Protein AF-A0A497NVR1-F1 (afdb_monomer)

Sequence (67 aa):
MTLPAEIRSKIKATRFLVVFEGNSIRLIPVPDPLKLKGSVKIPWSVEELEEAGEEFVSRRVEGQVSV

Nearest PDB structures (foldseek):
  3tnd-assembly1_D  TM=5.293E-01  e=6.890E-01  Shigella flexneri
  6sd6-assembly1_A  TM=4.835E-01  e=2.085E+00  Shigella sonnei
  9h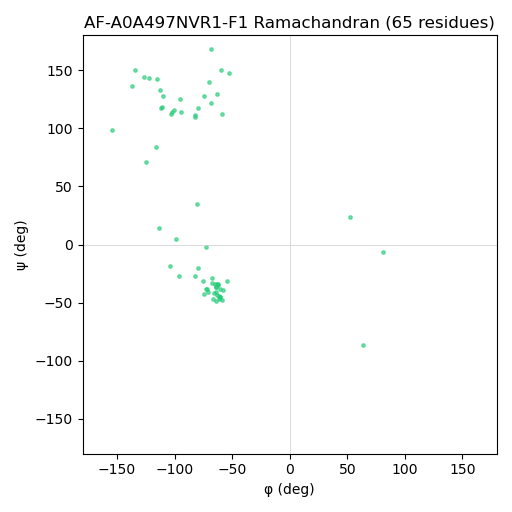6b-assembly1_B  TM=4.394E-01  e=1.815E+00  Escherichia coli KLY
  9h6c-assembly1_B-2  TM=4.951E-01  e=3.158E+00  Escherichia coli KLY

Foldseek 3Di:
DDDDPVVCVVVVAPDFDWDDDPPDTDTHGDDDVVVVVVVDDDPDDPVRVVVVVVVVVVVVVVVVPDD

Secondary structure (DSSP, 8-state):
----HHHHHHH--SEEEEEEETTEEEEEEE--HHHHTTTS--SS-HHHHHHHHHHHHHHHHHTTS--

Mean predicted aligned error: 12.35 Å

Structure (mmCIF, N/CA/C/O backbone):
data_AF-A0A497NVR1-F1
#
_entry.id   AF-A0A497NVR1-F1
#
loop_
_atom_site.group_PDB
_atom_site.id
_atom_site.type_symbol
_atom_site.label_atom_id
_atom_site.label_alt_id
_atom_site.label_comp_id
_atom_site.label_asym_id
_atom_site.label_entity_id
_atom_site.label_seq_id
_atom_site.pdbx_PDB_ins_code
_atom_site.Cartn_x
_atom_site.Cartn_y
_atom_site.Cartn_z
_atom_site.occupancy
_atom_site.B_iso_or_equiv
_atom_site.auth_seq_id
_atom_site.auth_comp_id
_atom_site.auth_asym_id
_atom_site.auth_atom_id
_atom_site.pdbx_PDB_model_num
ATOM 1 N N . MET A 1 1 ? 17.029 -0.036 -10.765 1.00 57.97 1 MET A N 1
ATOM 2 C CA . MET A 1 1 ? 16.001 0.268 -11.784 1.00 57.97 1 MET A CA 1
ATOM 3 C C . MET A 1 1 ? 15.532 1.699 -11.567 1.00 57.97 1 MET A C 1
ATOM 5 O O . MET A 1 1 ? 15.157 2.027 -10.448 1.00 57.97 1 MET A O 1
ATOM 9 N N . THR A 1 2 ? 15.629 2.571 -12.566 1.00 67.38 2 THR A N 1
ATOM 10 C CA . THR A 1 2 ? 15.272 3.994 -12.448 1.00 67.38 2 THR A CA 1
ATOM 11 C C . THR A 1 2 ? 14.022 4.277 -13.279 1.00 67.38 2 THR A C 1
ATOM 13 O O . THR A 1 2 ? 14.024 4.093 -14.490 1.00 67.38 2 THR A O 1
ATOM 16 N N . LEU A 1 3 ? 12.934 4.715 -12.636 1.00 81.56 3 LEU A N 1
ATOM 17 C CA . LEU A 1 3 ? 11.740 5.182 -13.353 1.00 81.56 3 LEU A CA 1
ATOM 18 C C . LEU A 1 3 ? 12.039 6.520 -14.047 1.00 81.56 3 LEU A C 1
ATOM 20 O O . LEU A 1 3 ? 12.678 7.362 -13.412 1.00 81.56 3 LEU A O 1
ATOM 24 N N . PRO A 1 4 ? 11.569 6.771 -15.281 1.00 89.06 4 PRO A N 1
ATOM 25 C CA . PRO A 1 4 ? 11.687 8.073 -15.938 1.00 89.06 4 PRO A CA 1
ATOM 26 C C . PRO A 1 4 ? 11.151 9.228 -15.081 1.00 89.06 4 PRO A C 1
ATOM 28 O O . PRO A 1 4 ? 10.193 9.065 -14.324 1.00 89.06 4 PRO A O 1
ATOM 31 N N . ALA A 1 5 ? 11.757 10.412 -15.209 1.00 87.00 5 ALA A N 1
ATOM 32 C CA . ALA A 1 5 ? 11.423 11.575 -14.380 1.00 87.00 5 ALA A CA 1
ATOM 33 C C . ALA A 1 5 ? 9.942 11.978 -14.474 1.00 87.00 5 ALA A C 1
ATOM 35 O O . ALA A 1 5 ? 9.325 12.276 -13.453 1.00 87.00 5 ALA A O 1
ATOM 36 N N . GLU A 1 6 ? 9.364 11.905 -15.673 1.00 90.00 6 GLU A N 1
ATOM 37 C CA . GLU A 1 6 ? 7.948 12.194 -15.915 1.00 90.00 6 GLU A CA 1
ATOM 38 C C . GLU A 1 6 ? 7.011 11.214 -15.190 1.00 90.00 6 GLU A C 1
ATOM 40 O O . GLU A 1 6 ? 5.971 11.597 -14.661 1.00 90.00 6 GLU A O 1
ATOM 45 N N . ILE A 1 7 ? 7.391 9.938 -15.107 1.00 86.69 7 ILE A N 1
ATOM 46 C CA . ILE A 1 7 ? 6.602 8.930 -14.390 1.00 86.69 7 ILE A CA 1
ATOM 47 C C . ILE A 1 7 ? 6.695 9.172 -12.879 1.00 86.69 7 ILE A C 1
ATOM 49 O O . ILE A 1 7 ? 5.688 9.118 -12.172 1.00 86.69 7 ILE A O 1
ATOM 53 N N . ARG A 1 8 ? 7.887 9.513 -12.371 1.00 83.44 8 ARG A N 1
ATOM 54 C CA . ARG A 1 8 ? 8.087 9.815 -10.943 1.00 83.44 8 ARG A CA 1
ATOM 55 C C . ARG A 1 8 ? 7.252 11.011 -10.472 1.00 83.44 8 ARG A C 1
ATOM 5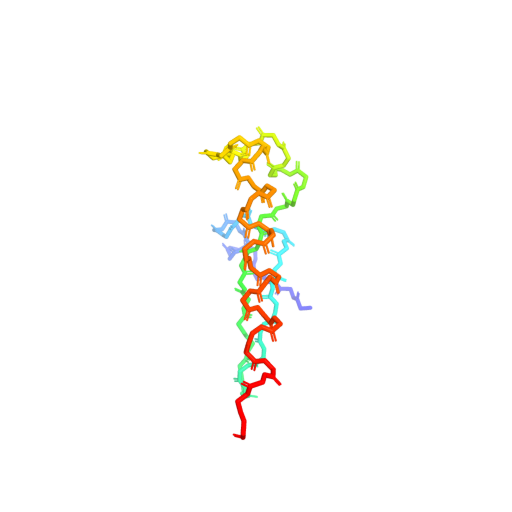7 O O . ARG A 1 8 ? 6.716 10.959 -9.366 1.00 83.44 8 ARG A O 1
ATOM 64 N N . SER A 1 9 ? 7.108 12.056 -11.294 1.00 86.00 9 SER A N 1
ATOM 65 C CA . SER A 1 9 ? 6.310 13.240 -10.932 1.00 86.00 9 SER A CA 1
ATOM 66 C C . SER A 1 9 ? 4.810 12.938 -10.832 1.00 86.00 9 SER A C 1
ATOM 68 O O . SER A 1 9 ? 4.131 13.504 -9.973 1.00 86.00 9 SER A O 1
ATOM 70 N N . LYS A 1 10 ? 4.305 12.009 -11.654 1.00 87.19 10 LYS A N 1
ATOM 71 C CA . LYS A 1 10 ? 2.901 11.568 -11.649 1.00 87.19 10 LYS A CA 1
ATOM 72 C C . LYS A 1 10 ? 2.575 10.657 -10.461 1.00 87.19 10 LYS A C 1
ATOM 74 O O . LYS A 1 10 ? 1.544 10.844 -9.826 1.00 87.19 10 LYS A O 1
ATOM 79 N N . ILE A 1 11 ? 3.456 9.708 -10.134 1.00 85.19 11 ILE A N 1
ATOM 80 C CA . ILE A 1 11 ? 3.197 8.698 -9.091 1.00 85.19 11 ILE A CA 1
ATOM 81 C C . ILE A 1 11 ? 3.325 9.274 -7.669 1.00 85.19 11 ILE A C 1
ATOM 83 O O . ILE A 1 11 ? 2.636 8.814 -6.762 1.00 85.19 11 ILE A O 1
ATOM 87 N N . LYS A 1 12 ? 4.201 10.271 -7.451 1.00 81.06 12 LYS A N 1
ATOM 88 C CA . LYS A 1 12 ? 4.449 10.903 -6.133 1.00 81.06 12 LYS A CA 1
ATOM 89 C C . LYS A 1 12 ? 4.775 9.914 -4.995 1.00 81.06 12 LYS A C 1
ATOM 91 O O . LYS A 1 12 ? 4.619 10.246 -3.821 1.00 81.06 12 LYS A O 1
ATOM 96 N N . ALA A 1 13 ? 5.270 8.721 -5.325 1.00 81.81 13 ALA A N 1
ATOM 97 C CA . ALA A 1 13 ? 5.692 7.705 -4.367 1.00 81.81 13 ALA A CA 1
ATOM 98 C C . ALA A 1 13 ? 7.196 7.449 -4.476 1.00 81.81 13 ALA A C 1
ATOM 100 O O . ALA A 1 13 ? 7.769 7.454 -5.567 1.00 81.81 13 ALA A O 1
ATOM 101 N N . THR A 1 14 ? 7.831 7.219 -3.330 1.00 80.50 14 THR A N 1
ATOM 102 C CA . THR A 1 14 ? 9.261 6.892 -3.227 1.00 80.50 14 THR A CA 1
ATOM 103 C C . THR A 1 14 ? 9.504 5.411 -2.951 1.00 80.50 14 THR A C 1
ATOM 105 O O . THR A 1 14 ? 10.609 4.927 -3.181 1.00 80.50 14 THR A O 1
ATOM 108 N N . ARG A 1 15 ? 8.484 4.685 -2.475 1.00 83.25 15 ARG A N 1
ATOM 109 C CA . ARG A 1 15 ? 8.544 3.261 -2.131 1.00 83.25 15 ARG A CA 1
ATOM 110 C C . ARG A 1 15 ? 7.504 2.483 -2.929 1.00 83.25 15 ARG A C 1
ATOM 112 O O . ARG A 1 15 ? 6.400 2.974 -3.164 1.00 83.25 15 ARG A O 1
ATOM 119 N N . PHE A 1 16 ? 7.871 1.271 -3.328 1.00 88.56 16 PHE A N 1
ATOM 120 C CA . PHE A 1 16 ? 7.040 0.390 -4.139 1.00 88.56 16 PHE A CA 1
ATOM 121 C C . PHE A 1 16 ? 7.118 -1.034 -3.602 1.00 88.56 16 PHE A C 1
ATOM 123 O O . PHE A 1 16 ? 8.211 -1.523 -3.316 1.00 88.56 16 PHE A O 1
ATOM 130 N N . LEU A 1 17 ? 5.972 -1.703 -3.511 1.00 89.75 17 LEU A N 1
ATOM 131 C CA . LEU A 1 17 ? 5.925 -3.155 -3.460 1.00 89.75 17 LEU A CA 1
ATOM 132 C C . LEU A 1 17 ? 6.211 -3.675 -4.870 1.00 89.75 17 LEU A C 1
ATOM 134 O O . LEU A 1 17 ? 5.583 -3.243 -5.839 1.00 89.75 17 LEU A O 1
ATOM 138 N N . VAL A 1 18 ? 7.176 -4.582 -4.974 1.00 90.56 18 VAL A N 1
ATOM 139 C CA . VAL A 1 18 ? 7.576 -5.200 -6.237 1.00 90.56 18 VAL A CA 1
ATOM 140 C C . VAL A 1 18 ? 6.934 -6.576 -6.307 1.00 90.56 18 VAL A C 1
ATOM 142 O O . VAL A 1 18 ? 7.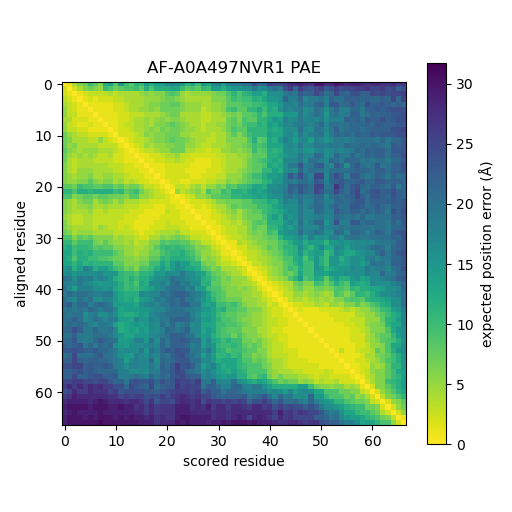242 -7.439 -5.490 1.00 90.56 18 VAL A O 1
ATOM 145 N N . VAL A 1 19 ? 6.049 -6.777 -7.278 1.00 94.56 19 VAL A N 1
ATOM 146 C CA . VAL A 1 19 ? 5.432 -8.078 -7.548 1.00 94.56 19 VAL A CA 1
ATOM 147 C C . VAL A 1 19 ? 5.983 -8.606 -8.862 1.00 94.56 19 VAL A C 1
ATOM 149 O O . VAL A 1 19 ? 5.966 -7.907 -9.878 1.00 94.56 19 VAL A O 1
ATOM 152 N N . PHE A 1 20 ? 6.489 -9.835 -8.831 1.00 93.31 20 PHE A N 1
ATOM 153 C CA . PH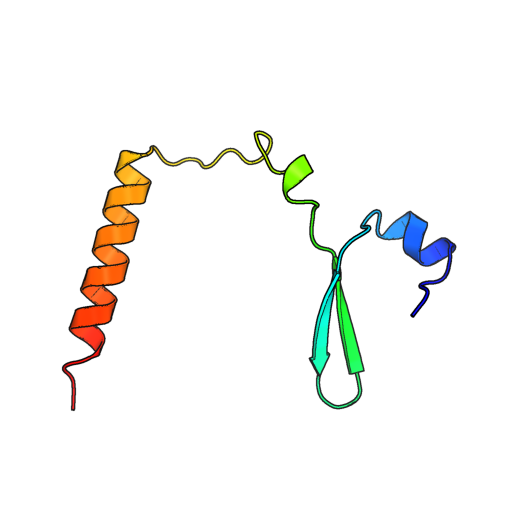E A 1 20 ? 6.932 -10.542 -10.022 1.00 93.31 20 PHE A CA 1
ATOM 154 C C . PHE A 1 20 ? 5.795 -11.426 -10.537 1.00 93.31 20 PHE A C 1
ATOM 156 O O . PHE A 1 20 ? 5.391 -12.374 -9.868 1.00 93.31 20 PHE A O 1
ATOM 163 N N . GLU A 1 21 ? 5.276 -11.110 -11.720 1.00 90.00 21 GLU A N 1
ATOM 164 C CA . GLU A 1 21 ? 4.219 -11.870 -12.388 1.00 90.00 21 GLU A CA 1
ATOM 165 C C . GLU A 1 21 ? 4.778 -12.452 -13.689 1.00 90.00 21 GLU A C 1
ATOM 167 O O . GLU A 1 21 ? 4.656 -11.859 -14.767 1.00 90.00 21 GLU A O 1
ATOM 172 N N . GLY A 1 22 ? 5.438 -13.608 -13.566 1.00 89.06 22 GLY A N 1
ATOM 173 C CA . GLY A 1 22 ? 5.972 -14.396 -14.680 1.00 89.06 22 GLY A CA 1
ATOM 174 C C . GLY A 1 22 ? 7.059 -13.671 -15.473 1.00 89.06 22 GLY A C 1
ATOM 175 O O . GLY A 1 22 ? 8.239 -13.837 -15.201 1.00 89.06 22 GLY A O 1
ATOM 176 N N . ASN A 1 23 ? 6.657 -12.877 -16.467 1.00 92.38 23 ASN A N 1
ATOM 177 C CA . ASN A 1 23 ? 7.560 -12.108 -17.329 1.00 92.38 23 ASN A CA 1
ATOM 178 C C . ASN A 1 23 ? 7.413 -10.588 -17.141 1.00 92.38 23 ASN A C 1
ATOM 180 O O . ASN A 1 23 ? 7.852 -9.800 -17.978 1.00 92.38 23 ASN A O 1
ATOM 184 N N . SER A 1 24 ? 6.745 -10.160 -16.069 1.00 91.81 24 SER A N 1
ATOM 185 C CA . SER A 1 24 ? 6.492 -8.751 -15.785 1.00 91.81 24 SER A CA 1
ATOM 186 C C . SER A 1 24 ? 6.788 -8.405 -14.330 1.00 91.81 24 SER A C 1
ATOM 188 O O . SER A 1 24 ? 6.676 -9.238 -13.429 1.00 91.81 24 SER A O 1
ATOM 190 N N . ILE A 1 25 ? 7.184 -7.151 -14.109 1.00 91.50 25 ILE A N 1
ATOM 191 C CA . ILE A 1 25 ? 7.343 -6.577 -12.776 1.00 91.50 25 ILE A CA 1
ATOM 192 C C . ILE A 1 25 ? 6.265 -5.517 -12.605 1.00 91.50 25 ILE A C 1
ATOM 194 O O . ILE A 1 25 ? 6.255 -4.508 -13.313 1.00 91.50 25 ILE A O 1
ATOM 198 N N . ARG A 1 26 ? 5.378 -5.729 -11.636 1.00 91.06 26 ARG A N 1
ATOM 199 C CA . ARG A 1 26 ? 4.388 -4.740 -11.221 1.00 91.06 26 ARG A CA 1
ATOM 200 C C . ARG A 1 26 ? 4.929 -3.975 -10.020 1.00 91.06 26 ARG A C 1
ATOM 202 O O . ARG A 1 26 ? 5.309 -4.565 -9.012 1.00 91.06 26 ARG A O 1
ATOM 209 N N . LEU A 1 27 ? 4.961 -2.652 -10.137 1.00 90.12 27 LEU A N 1
ATOM 210 C CA . LEU A 1 27 ? 5.346 -1.752 -9.054 1.00 90.12 27 LEU A CA 1
ATOM 211 C C . LEU A 1 27 ? 4.089 -1.117 -8.468 1.00 90.12 27 LEU A C 1
ATOM 213 O O . LEU A 1 27 ? 3.433 -0.317 -9.133 1.00 90.12 27 LEU A O 1
ATOM 217 N N . ILE A 1 28 ? 3.763 -1.457 -7.226 1.00 90.19 28 ILE A N 1
ATOM 218 C CA . ILE A 1 28 ? 2.601 -0.909 -6.522 1.00 90.19 28 ILE A CA 1
ATOM 219 C C . ILE A 1 28 ? 3.111 0.163 -5.551 1.00 90.19 28 ILE A C 1
ATOM 221 O O . ILE A 1 28 ? 3.866 -0.176 -4.637 1.00 90.19 28 ILE A O 1
ATOM 225 N N . PRO A 1 29 ? 2.775 1.453 -5.741 1.00 88.56 29 PRO A N 1
ATOM 226 C CA . PRO A 1 29 ? 3.242 2.512 -4.854 1.00 88.56 29 PRO A CA 1
ATOM 227 C C . PRO A 1 29 ? 2.696 2.293 -3.444 1.00 88.56 29 PRO A C 1
ATOM 229 O O . PRO A 1 29 ? 1.494 2.111 -3.259 1.00 88.56 29 PRO A O 1
ATOM 232 N N . VAL A 1 30 ? 3.578 2.338 -2.448 1.00 87.12 30 VAL A N 1
ATOM 233 C CA . VAL A 1 30 ? 3.204 2.229 -1.034 1.00 87.12 30 VAL A CA 1
ATOM 234 C C . VAL A 1 30 ? 3.470 3.555 -0.324 1.00 87.12 30 VAL A C 1
ATOM 236 O O . VAL A 1 30 ? 4.549 4.137 -0.500 1.00 87.12 30 VAL A O 1
ATOM 239 N N . PRO A 1 31 ? 2.513 4.061 0.476 1.00 77.00 31 PRO A N 1
ATOM 240 C CA . PRO A 1 31 ? 2.744 5.240 1.296 1.00 77.00 31 PRO A CA 1
ATOM 241 C C . PRO A 1 31 ? 3.900 5.008 2.275 1.00 77.00 31 PRO A C 1
ATOM 243 O O . PRO A 1 31 ? 4.135 3.893 2.736 1.00 77.00 31 PRO A O 1
ATOM 246 N N . ASP A 1 32 ? 4.619 6.074 2.622 1.00 77.25 32 ASP A N 1
ATOM 247 C CA . ASP A 1 32 ? 5.622 5.995 3.682 1.00 77.25 32 ASP A CA 1
ATOM 248 C C . ASP A 1 32 ? 4.911 5.776 5.031 1.00 77.25 32 ASP A C 1
ATOM 250 O O . ASP A 1 32 ? 4.104 6.628 5.412 1.00 77.25 32 ASP A O 1
ATOM 254 N N . PRO A 1 33 ? 5.199 4.695 5.783 1.00 72.75 33 PRO A N 1
ATOM 255 C CA . PRO A 1 33 ? 4.597 4.452 7.092 1.00 72.75 33 PRO A CA 1
ATOM 256 C C . PRO A 1 33 ? 4.776 5.624 8.062 1.00 72.75 33 PRO A C 1
ATOM 258 O O . PRO A 1 33 ? 3.889 5.897 8.867 1.00 72.75 33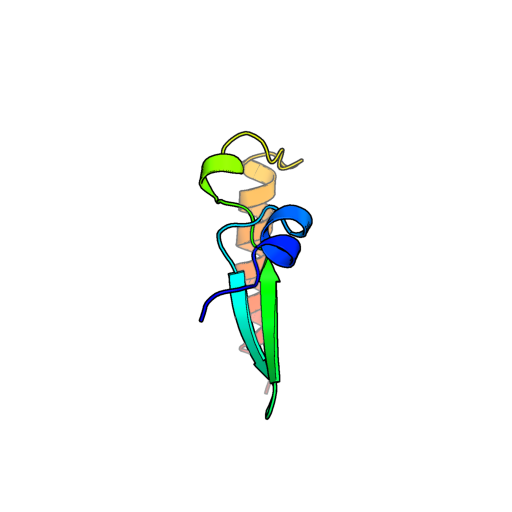 PRO A O 1
ATOM 261 N N . LEU A 1 34 ? 5.876 6.381 7.947 1.00 76.88 34 LEU A N 1
ATOM 262 C CA . LEU A 1 34 ? 6.089 7.581 8.763 1.00 76.88 34 LEU A CA 1
ATOM 263 C C . LEU A 1 34 ? 5.106 8.709 8.426 1.00 76.88 34 LEU A C 1
ATOM 265 O O . LEU A 1 34 ? 4.755 9.485 9.307 1.00 76.88 34 LEU A O 1
ATOM 269 N N . LYS A 1 35 ? 4.621 8.779 7.180 1.00 74.38 35 LYS A N 1
ATOM 270 C CA . LYS A 1 35 ? 3.546 9.699 6.774 1.00 74.38 35 LYS A CA 1
ATOM 271 C C . LYS A 1 35 ? 2.156 9.185 7.164 1.00 74.38 35 LYS A C 1
ATOM 273 O O . LYS A 1 35 ? 1.218 9.977 7.222 1.00 74.38 35 LYS A O 1
ATOM 278 N N . LEU A 1 36 ? 2.015 7.880 7.408 1.00 72.38 36 LEU A N 1
ATOM 279 C CA . LEU A 1 36 ? 0.768 7.253 7.862 1.00 72.38 36 LEU A CA 1
ATOM 280 C C . LEU A 1 36 ? 0.562 7.374 9.380 1.00 72.38 36 LEU A C 1
ATOM 282 O O . LEU A 1 36 ? -0.578 7.392 9.849 1.00 72.38 36 LEU A O 1
ATOM 286 N N . LYS A 1 37 ? 1.650 7.483 10.155 1.00 68.81 37 LYS A N 1
ATOM 287 C CA . LYS A 1 37 ? 1.597 7.620 11.616 1.00 68.81 37 LYS A CA 1
ATOM 288 C C . LYS A 1 37 ? 0.800 8.870 12.008 1.00 68.81 37 LYS A C 1
ATOM 290 O O . L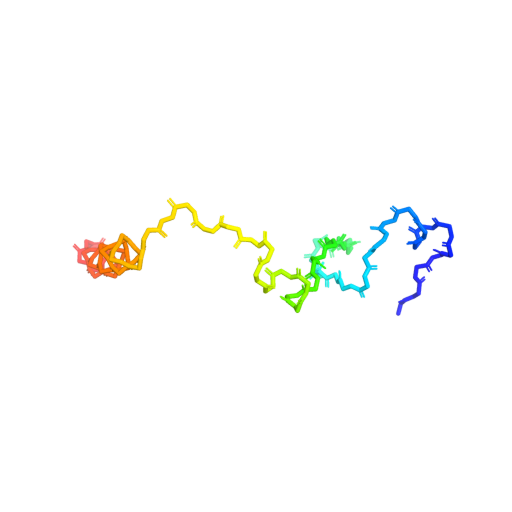YS A 1 37 ? 1.231 9.991 11.762 1.00 68.81 37 LYS A O 1
ATOM 295 N N . GLY A 1 38 ? -0.368 8.663 12.617 1.00 70.62 38 GLY A N 1
ATOM 296 C CA . GLY A 1 38 ? -1.271 9.731 13.062 1.00 70.62 38 GLY A CA 1
ATOM 297 C C . GLY A 1 38 ? -2.172 10.336 11.976 1.00 70.62 38 GLY A C 1
ATOM 298 O O . GLY A 1 38 ? -3.052 11.123 12.312 1.00 70.62 38 GLY A O 1
ATOM 299 N N . SER A 1 39 ? -2.000 9.976 10.699 1.00 74.44 39 SER A N 1
ATOM 300 C CA . SER A 1 39 ? -2.894 10.413 9.611 1.00 74.44 39 SER A CA 1
ATOM 301 C C . SER A 1 39 ? -3.977 9.384 9.290 1.00 74.44 39 SER A C 1
ATOM 303 O O . SER A 1 39 ? -5.072 9.751 8.863 1.00 74.44 39 SER A O 1
ATOM 305 N N . VAL A 1 40 ? -3.705 8.102 9.545 1.00 75.69 40 VAL A N 1
ATOM 306 C CA . VAL A 1 40 ? -4.706 7.039 9.453 1.00 75.69 40 VAL A CA 1
ATOM 307 C C . VAL A 1 40 ? -5.516 7.021 10.743 1.00 75.69 40 VAL A C 1
ATOM 309 O O . VAL A 1 40 ? -5.009 6.654 11.802 1.00 75.69 40 VAL A O 1
ATOM 312 N N . LYS A 1 41 ? -6.783 7.428 10.650 1.00 75.25 41 LYS A N 1
ATOM 313 C CA . LYS A 1 41 ? -7.759 7.216 11.718 1.00 75.25 41 LYS A CA 1
ATOM 314 C C . LYS A 1 41 ? -8.297 5.802 11.584 1.00 75.25 41 LYS A C 1
ATOM 316 O O . LYS A 1 41 ? -8.990 5.503 10.617 1.00 75.25 41 LYS A O 1
ATOM 321 N N . ILE A 1 42 ? -7.952 4.951 12.538 1.00 80.81 42 ILE A N 1
ATOM 322 C CA . ILE A 1 42 ? -8.584 3.647 12.682 1.00 80.81 42 ILE A CA 1
ATOM 323 C C . ILE A 1 42 ? -9.921 3.907 13.392 1.00 80.81 42 ILE A C 1
ATOM 325 O O . ILE A 1 42 ? -9.896 4.454 14.493 1.00 80.81 42 ILE A O 1
ATOM 329 N N . PRO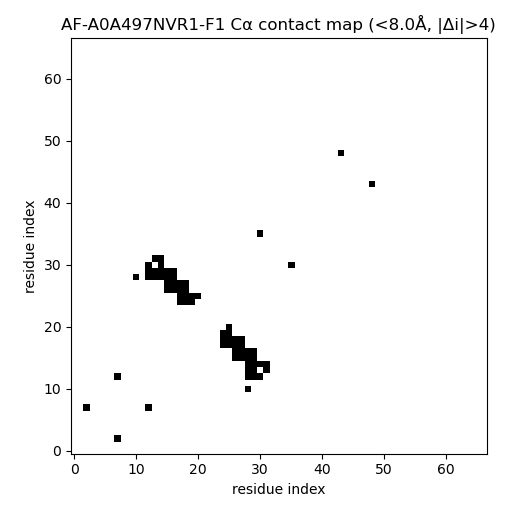 A 1 43 ? -11.078 3.616 12.771 1.00 84.94 43 PRO A N 1
ATOM 330 C CA . PRO A 1 43 ? -12.393 3.888 13.352 1.00 84.94 43 PRO A CA 1
ATOM 331 C C . PRO A 1 43 ? -12.804 2.803 14.362 1.00 84.94 43 PRO A C 1
ATOM 333 O O . PRO A 1 43 ? -13.977 2.462 14.431 1.00 84.94 43 PRO A O 1
ATOM 336 N N . TRP A 1 44 ? -11.834 2.255 15.095 1.00 84.12 44 TRP A N 1
ATOM 337 C CA . TRP A 1 44 ? -12.031 1.258 16.139 1.00 84.12 44 TRP A CA 1
ATOM 338 C C . TRP A 1 44 ? -11.370 1.735 17.426 1.00 84.12 44 TRP A C 1
ATOM 340 O O . TRP A 1 44 ? -10.312 2.378 17.383 1.00 84.12 44 TRP A O 1
ATOM 350 N N . SER A 1 45 ? -11.990 1.431 18.560 1.00 89.81 45 SER A N 1
ATOM 351 C CA . SER A 1 45 ? -11.357 1.557 19.867 1.00 89.81 45 SER A CA 1
ATOM 352 C C . SER A 1 45 ? -10.243 0.514 20.026 1.00 89.81 45 SER A C 1
ATOM 354 O O . SER A 1 45 ? -10.095 -0.401 19.214 1.00 89.81 45 SER A O 1
ATOM 356 N N . VAL A 1 46 ? -9.415 0.669 21.062 1.00 88.00 46 VAL A N 1
ATOM 357 C CA . VAL A 1 46 ? -8.364 -0.319 21.353 1.00 88.00 46 VAL A CA 1
ATOM 358 C C . VAL A 1 46 ? -8.996 -1.665 21.711 1.00 88.00 46 VAL A C 1
ATOM 360 O O . VAL A 1 46 ? -8.555 -2.692 21.212 1.00 88.00 46 VAL A O 1
ATOM 363 N N . GLU A 1 47 ? -10.078 -1.643 22.483 1.00 91.88 47 GLU A N 1
ATOM 364 C CA . GLU A 1 47 ? -10.831 -2.822 22.912 1.00 91.88 47 GLU A CA 1
ATOM 365 C C . GLU A 1 47 ? -11.448 -3.570 21.721 1.00 91.88 47 GLU A C 1
ATOM 367 O O . GLU A 1 47 ? -11.332 -4.788 21.635 1.00 91.88 47 GLU A O 1
ATOM 372 N N . GLU A 1 48 ? -12.032 -2.853 20.752 1.00 92.56 48 GLU A N 1
ATOM 373 C CA . GLU A 1 48 ? -12.580 -3.466 19.530 1.00 92.56 48 GLU A CA 1
ATOM 374 C C . GLU A 1 48 ? -11.487 -4.152 18.690 1.00 92.56 48 GLU A C 1
ATOM 376 O O . GLU A 1 48 ? -11.729 -5.176 18.047 1.00 92.56 48 GLU A O 1
ATOM 381 N N . LEU A 1 49 ? -10.268 -3.601 18.690 1.00 91.06 49 LEU A N 1
ATOM 382 C CA . LEU A 1 49 ? -9.123 -4.211 18.011 1.00 91.06 49 LEU A CA 1
ATOM 383 C C . LEU A 1 49 ? -8.618 -5.460 18.741 1.00 91.06 49 LEU A C 1
ATOM 385 O O . LEU A 1 49 ? -8.220 -6.423 18.083 1.00 91.06 49 LEU A O 1
ATOM 389 N N . GLU A 1 50 ? -8.614 -5.439 20.073 1.00 91.81 50 GLU A N 1
ATOM 390 C CA . GLU A 1 50 ? -8.248 -6.589 20.902 1.00 91.81 50 GLU A CA 1
ATOM 391 C C . GLU A 1 50 ? -9.244 -7.739 20.707 1.00 91.81 50 GLU A C 1
ATOM 393 O O . GLU A 1 50 ? -8.823 -8.845 20.366 1.00 91.81 50 GLU A O 1
ATOM 398 N N . GLU A 1 51 ? -10.549 -7.463 20.785 1.00 92.25 51 GLU A N 1
ATOM 399 C CA . GLU A 1 51 ? -11.615 -8.452 20.576 1.00 92.25 51 GLU A CA 1
ATOM 400 C C . GLU A 1 51 ? -11.539 -9.090 19.178 1.00 92.25 51 GLU A C 1
ATOM 402 O O . GLU A 1 51 ? -11.537 -10.316 19.041 1.00 92.25 51 GLU A O 1
ATOM 407 N N . ALA A 1 52 ? -11.383 -8.277 18.126 1.00 89.75 52 ALA A N 1
ATOM 408 C CA . ALA A 1 52 ? -11.219 -8.785 16.763 1.00 89.75 52 ALA A CA 1
ATOM 409 C C . ALA A 1 52 ? -9.948 -9.643 16.602 1.00 89.75 52 ALA A C 1
ATOM 411 O O . ALA A 1 52 ? -9.927 -10.608 15.829 1.00 89.75 52 ALA A O 1
ATOM 412 N N . GLY A 1 53 ? -8.875 -9.301 17.323 1.00 89.44 53 GLY A N 1
ATOM 413 C CA . GLY A 1 53 ? -7.637 -10.075 17.355 1.00 89.44 53 GLY A CA 1
ATOM 414 C C . GLY A 1 53 ? -7.820 -11.443 18.013 1.00 89.44 53 GLY A C 1
ATOM 415 O O . GLY A 1 53 ? -7.396 -12.457 17.450 1.00 89.44 53 GLY A O 1
ATOM 416 N N . GLU A 1 54 ? -8.482 -11.484 19.168 1.00 91.31 54 GLU A N 1
ATOM 417 C CA . GLU A 1 54 ? -8.814 -12.721 19.880 1.00 91.31 54 GLU A CA 1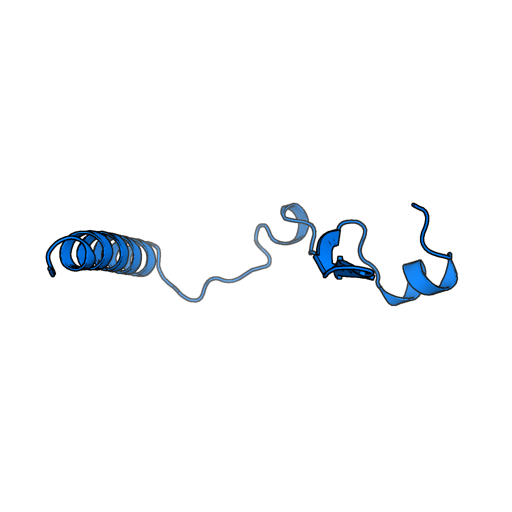
ATOM 418 C C . GLU A 1 54 ? -9.719 -13.629 19.045 1.00 91.31 54 GLU A C 1
ATOM 420 O O . GLU A 1 54 ? -9.447 -14.827 18.914 1.00 91.31 54 GLU A O 1
ATOM 425 N N . GLU A 1 55 ? -10.749 -13.066 18.410 1.00 90.06 55 GLU A N 1
ATOM 426 C CA . GLU A 1 55 ? -11.645 -13.809 17.527 1.00 90.06 55 GLU A CA 1
ATOM 427 C C . GLU A 1 55 ? -10.886 -14.415 16.336 1.00 90.06 55 GLU A C 1
ATOM 429 O O . GLU A 1 55 ? -11.054 -15.594 16.009 1.00 90.06 55 GLU A O 1
ATOM 434 N N . PHE A 1 56 ? -10.007 -13.638 15.696 1.00 86.94 56 PHE A N 1
ATOM 435 C CA . PHE A 1 56 ? -9.210 -14.114 14.566 1.00 86.94 56 PHE A CA 1
ATOM 436 C C . PHE A 1 56 ? -8.298 -15.287 14.948 1.00 86.94 56 PHE A C 1
ATOM 438 O O . PHE A 1 56 ? -8.216 -16.280 14.215 1.00 86.94 56 PHE A O 1
ATOM 445 N N . VAL A 1 57 ? -7.613 -15.194 16.093 1.00 84.56 57 VAL A N 1
ATOM 446 C CA . VAL A 1 57 ? -6.752 -16.275 16.595 1.00 84.56 57 VAL A CA 1
ATOM 447 C C . VAL A 1 57 ? -7.587 -17.500 16.965 1.00 84.56 57 VAL A C 1
ATOM 449 O O . VAL A 1 57 ? -7.215 -18.611 16.592 1.00 84.56 57 VAL A O 1
ATOM 452 N N . SER A 1 58 ? -8.738 -17.312 17.609 1.00 79.44 58 SER A N 1
ATOM 453 C CA . SER A 1 58 ? -9.637 -18.404 18.003 1.00 79.44 58 SER A CA 1
ATOM 454 C C . SER A 1 58 ? -10.146 -19.186 16.788 1.00 79.44 58 SER A C 1
ATOM 456 O O . SER A 1 58 ? -9.994 -20.406 16.723 1.00 79.44 58 SER A O 1
ATOM 458 N N . ARG A 1 59 ? -10.610 -18.487 15.745 1.00 77.56 59 ARG A N 1
ATOM 459 C CA . ARG A 1 59 ? -11.034 -19.103 14.473 1.00 77.56 59 ARG A CA 1
ATOM 460 C C . ARG A 1 59 ? -9.891 -19.826 13.755 1.00 77.56 59 ARG A C 1
ATOM 462 O O . ARG A 1 59 ? -10.106 -20.854 13.112 1.00 77.56 59 ARG A O 1
ATOM 469 N N . ARG A 1 60 ? -8.656 -19.315 13.852 1.00 66.75 60 ARG A N 1
ATOM 470 C CA . ARG A 1 60 ? -7.468 -19.983 13.291 1.00 66.75 60 ARG A CA 1
ATOM 471 C C . ARG A 1 60 ? -7.204 -21.330 13.969 1.00 66.75 60 ARG A C 1
ATOM 473 O O . ARG A 1 60 ? -6.767 -22.258 13.292 1.00 66.75 60 ARG A O 1
ATOM 480 N N . VAL A 1 61 ? -7.451 -21.431 15.274 1.00 60.62 61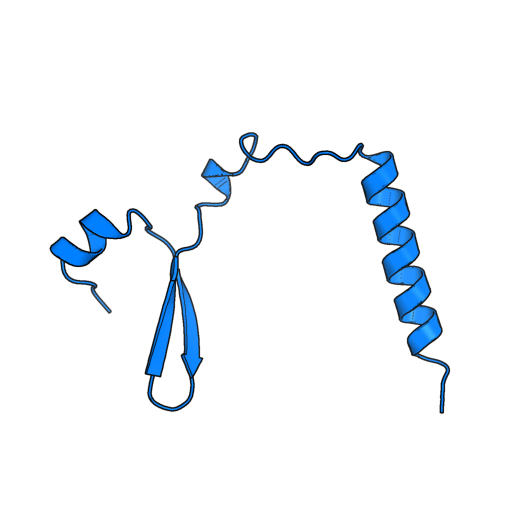 VAL A N 1
ATOM 481 C CA . VAL A 1 61 ? -7.296 -22.677 16.038 1.00 60.62 61 VAL A CA 1
ATOM 482 C C . VAL A 1 61 ? -8.421 -23.665 15.701 1.00 60.62 61 VAL A C 1
ATOM 484 O O . VAL A 1 61 ? -8.148 -24.848 15.512 1.00 60.62 61 VAL A O 1
ATOM 487 N N . GLU A 1 62 ? -9.654 -23.190 15.514 1.00 58.66 62 GLU A N 1
ATOM 488 C CA . GLU A 1 62 ? -10.792 -24.030 15.099 1.00 58.66 62 GLU A CA 1
ATOM 489 C C . GLU A 1 62 ? -10.619 -24.617 13.684 1.00 58.66 62 GLU A C 1
ATOM 491 O O . GLU A 1 62 ? -10.969 -25.770 13.436 1.00 58.66 62 GLU A O 1
ATOM 496 N N . GLY A 1 63 ? -9.984 -23.879 12.767 1.00 55.00 63 GLY A N 1
ATOM 497 C CA . GLY A 1 63 ? -9.673 -24.344 11.409 1.00 55.00 63 GLY A CA 1
ATOM 498 C C . GLY A 1 63 ? -8.545 -25.383 11.294 1.00 55.00 63 GLY A C 1
ATOM 499 O O . GLY A 1 63 ? -8.265 -25.835 10.186 1.00 55.00 63 GLY A O 1
ATOM 500 N N . GLN A 1 64 ? -7.882 -25.766 12.395 1.00 52.06 64 GLN A N 1
ATOM 501 C CA . GLN A 1 64 ? -6.879 -26.847 12.413 1.00 52.06 64 GLN A CA 1
ATOM 502 C C . GLN A 1 64 ? -7.429 -28.189 12.923 1.00 52.06 64 GLN A C 1
ATOM 504 O O . GLN A 1 64 ? -6.678 -29.161 13.004 1.00 52.06 64 GLN A O 1
ATOM 509 N N . VAL A 1 65 ? -8.734 -28.278 13.206 1.00 53.75 65 VAL A N 1
ATOM 510 C CA . VAL A 1 65 ? -9.409 -29.541 13.538 1.00 53.75 65 VAL A CA 1
ATOM 511 C C . VAL A 1 65 ? -10.585 -29.751 12.590 1.00 53.75 65 VAL A C 1
ATOM 513 O O . VAL A 1 65 ? -11.750 -29.645 12.954 1.00 53.75 65 VAL A O 1
ATOM 516 N N . SER A 1 66 ? -10.278 -30.045 11.333 1.00 41.50 66 SER A N 1
ATOM 517 C CA . SER A 1 66 ? -11.198 -30.698 10.401 1.00 41.50 66 SER A CA 1
ATOM 518 C C . SER A 1 66 ? -10.364 -31.429 9.351 1.00 41.50 66 SER A C 1
ATOM 520 O O . SER A 1 66 ? -9.826 -30.792 8.454 1.00 41.50 66 SER A O 1
ATOM 522 N N . VAL A 1 67 ? -10.223 -32.739 9.599 1.00 42.78 67 VAL A N 1
ATOM 523 C CA . VAL A 1 67 ? -9.997 -33.881 8.681 1.00 42.78 67 VAL A CA 1
ATOM 524 C C . VAL A 1 67 ? -9.272 -33.633 7.359 1.00 42.78 67 VAL A C 1
ATOM 526 O O . VAL A 1 67 ? -9.852 -32.981 6.467 1.00 42.78 67 VAL A O 1
#

pLDDT: mean 80.74, std 12.57, range [41.5, 94.56]

Solvent-accessible surface area (backbone atoms only — not comparable to full-atom values): 4432 Å² total; per-residue (Å²): 139,82,78,56,69,73,57,48,68,72,66,75,53,93,43,62,50,78,44,79,58,95,92,44,76,49,74,45,74,40,82,57,66,79,71,42,63,89,66,64,80,71,96,60,55,71,65,59,51,49,52,54,48,53,51,54,54,50,52,56,58,57,71,73,72,72,135

Radius of gyration: 19.33 Å; Cα contacts (8 Å, |Δi|>4): 34; chains: 1; bounding box: 29×47×40 Å